Protein AF-A0A522ESC3-F1 (afdb_monomer)

Foldseek 3Di:
DVVVVVVVVVVVVVCVCCVVVVVVVCVPDPDPDDPVQVVVLVVQVPDPVHDRDRDDDDDDPVVDDPVVVVVCCVPPPVCVVVDDPDD

Solvent-accessible surface area (backbone atoms only — not comparable to full-atom values): 5559 Å² total; per-residue (Å²): 109,74,68,58,54,52,49,51,53,51,50,54,52,50,50,51,50,52,54,54,49,49,55,58,53,49,71,80,39,83,77,90,77,52,72,66,57,51,52,51,40,55,54,24,71,76,33,98,90,44,76,77,67,91,86,83,82,92,72,60,74,90,77,48,58,69,66,58,56,49,52,49,34,68,73,76,40,79,57,59,88,81,43,90,89,61,133

Structure (mmCIF, N/CA/C/O backbone):
data_AF-A0A522ESC3-F1
#
_entry.id   AF-A0A522ESC3-F1
#
loop_
_atom_site.group_PDB
_atom_site.id
_atom_site.type_symbol
_atom_site.label_atom_id
_atom_site.label_alt_id
_atom_site.label_comp_id
_atom_site.label_asym_id
_atom_site.label_entity_id
_atom_site.label_seq_id
_atom_site.pdbx_PDB_ins_code
_atom_site.Cartn_x
_atom_site.Cartn_y
_atom_site.Cartn_z
_atom_site.occupancy
_atom_site.B_iso_or_equiv
_atom_site.auth_seq_id
_atom_site.auth_comp_id
_atom_site.auth_asym_id
_atom_site.auth_atom_id
_atom_site.pdbx_PDB_model_num
ATOM 1 N N . MET A 1 1 ? -18.218 6.976 35.171 1.00 63.66 1 MET A N 1
ATOM 2 C CA . MET A 1 1 ? -17.374 5.834 34.733 1.00 63.66 1 MET A CA 1
ATOM 3 C C . MET A 1 1 ? -18.026 4.952 33.659 1.00 63.66 1 MET A C 1
ATOM 5 O O . MET A 1 1 ? -17.480 4.876 32.569 1.00 63.66 1 MET A O 1
ATOM 9 N N . LYS A 1 2 ? -19.219 4.361 33.870 1.00 84.94 2 LYS A N 1
ATOM 10 C CA . LYS A 1 2 ? -19.875 3.467 32.877 1.00 84.94 2 LYS A CA 1
ATOM 11 C C . LYS A 1 2 ? -20.111 4.090 31.483 1.00 84.94 2 LYS A C 1
ATOM 13 O O . LYS A 1 2 ? -20.033 3.390 30.480 1.00 84.94 2 LYS A O 1
ATOM 18 N N . ARG A 1 3 ? -20.385 5.401 31.399 1.00 87.75 3 ARG A N 1
ATOM 19 C CA . ARG A 1 3 ? -20.592 6.119 30.120 1.00 87.75 3 ARG A CA 1
ATOM 20 C C . ARG A 1 3 ? -19.299 6.265 29.308 1.00 87.75 3 ARG A C 1
ATOM 22 O O . ARG A 1 3 ? -19.330 6.039 28.107 1.00 87.75 3 ARG A O 1
ATOM 29 N N . ILE A 1 4 ? -18.182 6.569 29.974 1.00 93.94 4 ILE A N 1
ATOM 30 C CA . ILE A 1 4 ? -16.849 6.672 29.352 1.00 93.94 4 ILE A CA 1
ATOM 31 C C . ILE A 1 4 ? -16.424 5.303 28.815 1.00 93.94 4 ILE A C 1
ATOM 33 O O . ILE A 1 4 ? -16.028 5.199 27.662 1.00 93.94 4 ILE A O 1
ATOM 37 N N . TRP A 1 5 ? -16.623 4.243 29.603 1.00 94.81 5 TRP A N 1
ATOM 38 C CA . TRP A 1 5 ? -16.337 2.871 29.177 1.00 94.81 5 TRP A CA 1
ATOM 39 C C . TRP A 1 5 ? -17.120 2.455 27.923 1.00 94.81 5 TRP A C 1
ATOM 41 O O . TRP A 1 5 ? -16.558 1.888 26.994 1.00 94.81 5 TRP A O 1
ATOM 51 N N . ARG A 1 6 ? -18.415 2.796 27.840 1.00 94.00 6 ARG A N 1
ATOM 52 C CA . ARG A 1 6 ? -19.217 2.537 26.629 1.00 94.00 6 ARG A CA 1
ATOM 53 C C . ARG A 1 6 ? -18.719 3.313 25.412 1.00 94.00 6 ARG A C 1
ATOM 55 O O . ARG A 1 6 ? -18.782 2.784 24.309 1.00 94.00 6 ARG A O 1
ATOM 62 N N . ILE A 1 7 ? -18.279 4.559 25.593 1.00 96.44 7 ILE A N 1
ATOM 63 C CA . ILE A 1 7 ? -17.721 5.367 24.499 1.00 96.44 7 ILE A CA 1
ATOM 64 C C . ILE A 1 7 ? -16.412 4.743 24.019 1.00 96.44 7 ILE A C 1
ATOM 66 O O . ILE A 1 7 ? -16.268 4.513 22.825 1.00 96.44 7 ILE A O 1
ATOM 70 N N . PHE A 1 8 ? -15.517 4.392 24.942 1.00 97.12 8 PHE A N 1
ATOM 71 C CA . PHE A 1 8 ? -14.264 3.711 24.629 1.00 97.12 8 PHE A CA 1
ATOM 72 C C . PHE A 1 8 ? -14.501 2.416 23.842 1.00 97.12 8 PHE A C 1
ATOM 74 O O . PHE A 1 8 ? -13.963 2.262 22.752 1.00 97.12 8 PHE A O 1
ATOM 81 N N . LEU A 1 9 ? -15.393 1.537 24.316 1.00 97.00 9 LEU A N 1
ATOM 82 C CA . LEU A 1 9 ? -15.725 0.299 23.603 1.00 97.00 9 LEU A CA 1
ATOM 83 C C . LEU A 1 9 ? -16.307 0.551 22.208 1.00 97.00 9 LEU A C 1
ATOM 85 O O . LEU A 1 9 ? -15.964 -0.164 21.271 1.00 97.00 9 LEU A O 1
ATOM 89 N N . LYS A 1 10 ? -17.161 1.569 22.044 1.00 96.69 10 LYS A N 1
ATOM 90 C CA . LYS A 1 10 ? -17.671 1.952 20.720 1.00 96.69 10 LYS A CA 1
ATOM 91 C C . LYS A 1 10 ? -16.549 2.426 19.799 1.00 96.69 10 LYS A C 1
ATOM 93 O O . LYS A 1 10 ? -16.563 2.060 18.632 1.00 96.69 10 LYS A O 1
ATOM 98 N N . ILE A 1 11 ? -15.600 3.213 20.307 1.00 97.69 11 ILE A N 1
ATOM 99 C CA . ILE A 1 11 ? -14.439 3.675 19.534 1.00 97.69 11 ILE A CA 1
ATOM 100 C C . ILE A 1 11 ? -13.579 2.482 19.117 1.00 97.69 11 ILE A C 1
ATOM 102 O O . ILE A 1 11 ? -13.274 2.359 17.937 1.00 97.69 11 ILE A O 1
ATOM 106 N N . CYS A 1 12 ? -13.249 1.574 20.040 1.00 97.88 12 CYS A N 1
ATOM 107 C CA . CYS A 1 12 ? -12.493 0.361 19.721 1.00 97.88 12 CYS A CA 1
ATOM 108 C C . CYS A 1 12 ? -13.209 -0.501 18.675 1.00 97.88 12 CYS A C 1
ATOM 110 O O . CYS A 1 12 ? -12.576 -0.971 17.734 1.00 97.88 12 CYS A O 1
ATOM 112 N N . LEU A 1 13 ? -14.529 -0.669 18.804 1.00 97.94 13 LEU A N 1
ATOM 113 C CA . LEU A 1 13 ? -15.330 -1.425 17.846 1.00 97.94 13 LEU A CA 1
ATOM 114 C C . LEU A 1 13 ? -15.314 -0.772 16.458 1.00 97.94 13 LEU A C 1
ATOM 116 O O . LEU A 1 13 ? -15.036 -1.445 15.470 1.00 97.94 13 LEU A O 1
ATOM 120 N N . TR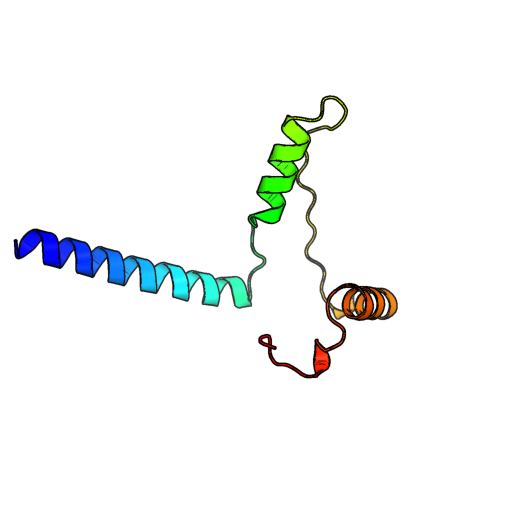P A 1 14 ? -15.571 0.535 16.377 1.00 98.19 14 TRP A N 1
ATOM 121 C CA . TRP A 1 14 ? -15.523 1.269 15.111 1.00 98.19 14 TRP A CA 1
ATOM 122 C C . TRP A 1 14 ? -14.130 1.258 14.489 1.00 98.19 14 TRP A C 1
ATOM 124 O O . TRP A 1 14 ? -14.018 1.056 13.286 1.00 98.19 14 TRP A O 1
ATOM 134 N N . PHE A 1 15 ? -13.075 1.413 15.290 1.00 97.94 15 PHE A N 1
ATOM 135 C CA . PHE A 1 15 ? -11.695 1.310 14.824 1.00 97.94 15 PHE A CA 1
ATOM 136 C C . PHE A 1 15 ? -11.411 -0.066 14.214 1.00 97.94 15 PHE A C 1
ATOM 138 O O . PHE A 1 15 ? -10.884 -0.144 13.108 1.00 97.94 15 PHE A O 1
ATOM 145 N N . PHE A 1 16 ? -11.816 -1.147 14.886 1.00 98.25 16 PHE A N 1
ATOM 146 C CA . PHE A 1 16 ? -11.627 -2.505 14.380 1.00 98.25 16 PHE A CA 1
ATOM 147 C C . PHE A 1 16 ? -12.389 -2.750 13.071 1.00 98.25 16 PHE A C 1
ATOM 149 O O . PHE A 1 16 ? -11.826 -3.302 12.124 1.00 98.25 16 PHE A O 1
ATOM 156 N N . ILE A 1 17 ? -13.646 -2.295 12.994 1.00 98.25 17 ILE A N 1
ATOM 157 C CA . ILE A 1 17 ? -14.483 -2.408 11.791 1.00 98.25 17 ILE A CA 1
ATOM 158 C C . ILE A 1 17 ? -13.885 -1.606 10.635 1.00 98.25 17 ILE A C 1
ATOM 160 O O . ILE A 1 17 ? -13.772 -2.129 9.532 1.00 98.25 17 ILE A O 1
ATOM 164 N N . LEU A 1 18 ? -13.486 -0.354 10.868 1.00 97.62 18 LEU A N 1
ATOM 165 C CA . LEU A 1 18 ? -12.914 0.506 9.830 1.00 97.62 18 LEU A CA 1
ATOM 166 C C . LEU A 1 18 ? -11.554 -0.019 9.352 1.00 97.62 18 LEU A C 1
ATOM 168 O O . LEU A 1 18 ? -11.306 -0.076 8.149 1.00 97.62 18 LEU A O 1
ATOM 172 N N . SER A 1 19 ? -10.694 -0.454 10.272 1.00 96.38 19 SER A N 1
ATOM 173 C CA . SER A 1 19 ? -9.376 -1.015 9.953 1.00 96.38 19 SER A CA 1
ATOM 174 C C . SER A 1 19 ? -9.492 -2.304 9.131 1.00 96.38 19 SER A C 1
ATOM 176 O O . SER A 1 19 ? -8.981 -2.399 8.014 1.00 96.38 19 SER A O 1
ATOM 178 N N . THR A 1 20 ? -10.259 -3.276 9.624 1.00 97.75 20 THR A N 1
ATOM 179 C CA . THR A 1 20 ? -10.455 -4.552 8.923 1.00 97.75 20 THR A CA 1
ATOM 180 C C . THR A 1 20 ? -11.226 -4.354 7.617 1.00 97.75 20 THR A C 1
ATOM 182 O O . THR A 1 20 ? -10.852 -4.900 6.582 1.00 97.75 20 THR A O 1
ATOM 185 N N . GLY A 1 21 ? -12.275 -3.528 7.634 1.00 97.75 21 GLY A N 1
ATOM 186 C CA . GLY A 1 21 ? -13.091 -3.226 6.461 1.00 97.75 21 GLY A CA 1
ATOM 187 C C . GLY A 1 21 ? -12.290 -2.554 5.349 1.00 97.75 21 GLY A C 1
ATOM 188 O O . GLY A 1 21 ? -12.380 -2.975 4.200 1.00 97.75 21 GLY A O 1
ATOM 189 N N . SER A 1 22 ? -11.452 -1.567 5.680 1.00 95.81 22 SER A N 1
ATOM 190 C CA . SER A 1 22 ? -10.560 -0.934 4.699 1.00 95.81 22 SER A CA 1
ATOM 191 C C . SER A 1 22 ? -9.536 -1.916 4.128 1.00 95.81 22 SER A C 1
ATOM 193 O O . SER A 1 22 ? -9.346 -1.939 2.915 1.00 95.81 22 SER A O 1
ATOM 195 N N . THR A 1 23 ? -8.951 -2.787 4.958 1.00 94.88 23 THR A N 1
ATOM 196 C CA . THR A 1 23 ? -8.025 -3.843 4.506 1.00 94.88 23 THR A CA 1
ATOM 197 C C . THR A 1 23 ? -8.691 -4.775 3.493 1.00 94.88 23 THR A C 1
ATOM 199 O O . THR A 1 23 ? -8.113 -5.094 2.457 1.00 94.88 23 THR A O 1
ATOM 202 N N . ILE A 1 24 ? -9.935 -5.178 3.761 1.00 96.50 24 ILE A N 1
ATOM 203 C CA . ILE A 1 24 ? -10.721 -6.020 2.856 1.00 96.50 24 ILE A CA 1
ATOM 204 C C . ILE A 1 24 ? -11.018 -5.276 1.549 1.00 96.50 24 ILE A C 1
ATOM 206 O O . ILE A 1 24 ? -10.777 -5.818 0.479 1.00 96.50 24 ILE A O 1
ATOM 210 N N . ILE A 1 25 ? -11.483 -4.026 1.609 1.00 96.94 25 ILE A N 1
ATOM 211 C CA . ILE A 1 25 ? -11.791 -3.220 0.415 1.00 96.94 25 ILE A CA 1
ATOM 212 C C . ILE A 1 25 ? -10.550 -3.053 -0.478 1.00 96.94 25 ILE A C 1
ATOM 214 O O . ILE A 1 25 ? -10.609 -3.282 -1.688 1.00 96.94 25 ILE A O 1
ATOM 218 N N . PHE A 1 26 ? -9.413 -2.696 0.118 1.00 94.69 26 PHE A N 1
ATOM 219 C CA . PHE A 1 26 ? -8.161 -2.466 -0.604 1.00 94.69 26 PHE A CA 1
ATOM 220 C C . PHE A 1 26 ? -7.441 -3.746 -1.040 1.00 94.69 26 PHE A C 1
ATOM 222 O O . PHE A 1 26 ? -6.443 -3.666 -1.749 1.00 94.69 26 PHE A O 1
ATOM 229 N N . ARG A 1 27 ? -7.965 -4.932 -0.706 1.00 92.94 27 ARG A N 1
ATOM 230 C CA . ARG A 1 27 ? -7.512 -6.189 -1.317 1.00 92.94 27 ARG A CA 1
ATOM 231 C C . ARG A 1 27 ? -7.791 -6.230 -2.820 1.00 92.94 27 ARG A C 1
ATOM 233 O O . ARG A 1 27 ? -7.048 -6.870 -3.557 1.00 92.94 27 ARG A O 1
ATOM 240 N N . TRP A 1 28 ? -8.871 -5.586 -3.261 1.00 93.25 28 TRP A N 1
ATOM 241 C CA . TRP A 1 28 ? -9.296 -5.592 -4.665 1.00 93.25 28 TRP A CA 1
ATOM 242 C C . TRP A 1 28 ? -9.201 -4.222 -5.325 1.00 93.25 28 TRP A C 1
ATOM 244 O O . TRP A 1 28 ? -9.089 -4.145 -6.546 1.00 93.25 28 TRP A O 1
ATOM 254 N N . LEU A 1 29 ? -9.261 -3.143 -4.540 1.00 93.00 29 LEU A N 1
ATOM 255 C CA . LEU A 1 29 ? -9.163 -1.786 -5.058 1.00 93.00 29 LEU A CA 1
ATOM 256 C C . LEU A 1 29 ? -7.757 -1.207 -4.873 1.00 93.00 29 LEU A C 1
ATOM 258 O O . LEU A 1 29 ? -7.168 -1.363 -3.803 1.00 93.00 29 LEU A O 1
ATOM 262 N N . PRO A 1 30 ? -7.245 -0.463 -5.869 1.00 92.38 30 PRO A N 1
ATOM 263 C CA . PRO A 1 30 ? -5.975 0.235 -5.744 1.00 92.38 30 PRO A CA 1
ATOM 264 C C . PRO A 1 30 ? -5.988 1.216 -4.567 1.00 92.38 30 PRO A C 1
ATOM 266 O O . PRO A 1 30 ? -6.865 2.081 -4.487 1.00 92.38 30 PRO A O 1
ATOM 269 N N . VAL A 1 31 ? -4.977 1.159 -3.692 1.00 93.25 31 VAL A N 1
ATOM 270 C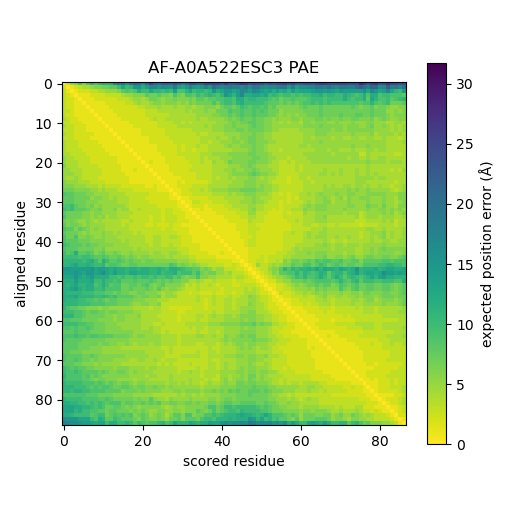 CA . VAL A 1 31 ? -4.865 2.147 -2.609 1.00 93.25 31 VAL A CA 1
ATOM 271 C C . VAL A 1 31 ? -4.597 3.543 -3.191 1.00 93.25 31 VAL A C 1
ATOM 273 O O . VAL A 1 31 ? -3.738 3.694 -4.076 1.00 93.25 31 VAL A O 1
ATOM 276 N N . PRO A 1 32 ? -5.328 4.583 -2.750 1.00 90.94 32 PRO A N 1
ATOM 277 C CA . PRO A 1 32 ? -5.188 5.921 -3.315 1.00 90.94 32 PRO A CA 1
ATOM 278 C C . PRO A 1 32 ? -3.851 6.558 -2.926 1.00 90.94 32 PRO A C 1
ATOM 280 O O . PRO A 1 32 ? -3.171 7.106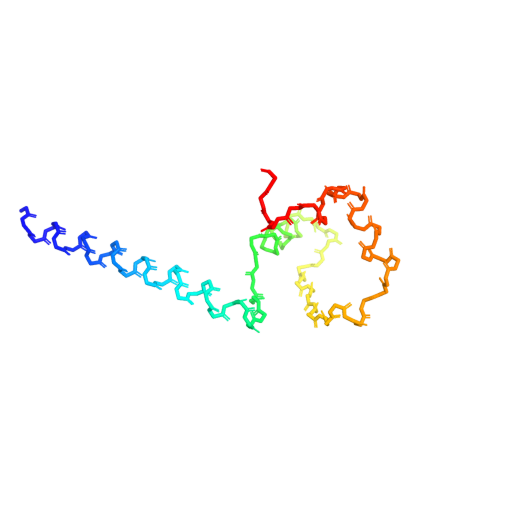 -3.790 1.00 90.94 32 PRO A O 1
ATOM 283 N N . VAL A 1 33 ? -3.457 6.431 -1.655 1.00 93.06 33 VAL A N 1
ATOM 284 C CA . VAL A 1 33 ? -2.268 7.059 -1.068 1.00 93.06 33 VAL A CA 1
ATOM 285 C C . VAL A 1 33 ? -1.629 6.103 -0.062 1.00 93.06 33 VAL A C 1
ATOM 287 O O . VAL A 1 33 ? -2.338 5.437 0.691 1.00 93.06 33 VAL A O 1
ATOM 290 N N . THR A 1 34 ? -0.297 6.056 -0.028 1.00 93.56 34 THR A N 1
ATOM 291 C CA . THR A 1 34 ? 0.483 5.325 0.982 1.00 93.56 34 THR A CA 1
ATOM 292 C C . THR A 1 34 ? 1.365 6.284 1.790 1.00 93.56 34 THR A C 1
ATOM 294 O O . THR A 1 34 ? 1.662 7.388 1.323 1.00 93.56 34 THR A O 1
ATOM 297 N N . PRO A 1 35 ? 1.842 5.887 2.983 1.00 94.69 35 PRO A N 1
ATOM 298 C CA . PRO A 1 35 ? 2.791 6.696 3.747 1.00 94.69 35 PRO A CA 1
ATOM 299 C C . PRO A 1 35 ? 4.048 7.056 2.946 1.00 94.69 35 PRO A C 1
ATOM 301 O O . PRO A 1 35 ? 4.506 8.192 3.010 1.00 94.69 35 PRO A O 1
ATOM 304 N N . LEU A 1 36 ? 4.564 6.126 2.132 1.00 93.62 36 LEU A N 1
ATOM 305 C CA . LEU A 1 36 ? 5.728 6.368 1.274 1.00 93.62 36 LEU A CA 1
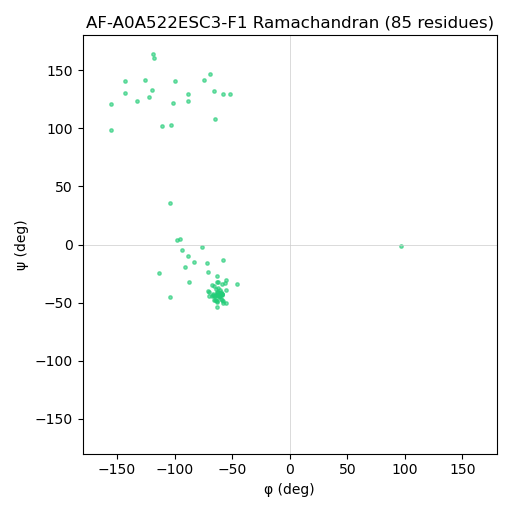ATOM 306 C C . LEU A 1 36 ? 5.481 7.493 0.265 1.00 93.62 36 LEU A C 1
ATOM 308 O O . LEU A 1 36 ? 6.343 8.348 0.087 1.00 93.62 36 LEU A O 1
ATOM 312 N N . MET A 1 37 ? 4.297 7.530 -0.349 1.00 94.62 37 MET A N 1
ATOM 313 C CA . MET A 1 37 ? 3.919 8.603 -1.274 1.00 94.62 37 MET A CA 1
ATOM 314 C C . MET A 1 37 ? 3.925 9.967 -0.583 1.00 94.62 37 MET A C 1
ATOM 316 O O . MET A 1 37 ? 4.470 10.926 -1.122 1.00 94.62 37 MET A O 1
ATOM 320 N N . LEU A 1 38 ? 3.378 10.043 0.633 1.00 95.00 38 LEU A N 1
ATOM 321 C CA . LEU A 1 38 ? 3.374 11.277 1.417 1.00 95.00 38 LEU A CA 1
ATOM 322 C C . LEU A 1 38 ? 4.789 11.696 1.815 1.00 95.00 38 LEU A C 1
ATOM 324 O O . LEU A 1 38 ? 5.139 12.859 1.647 1.00 95.00 38 LEU A O 1
ATOM 328 N N . MET A 1 39 ? 5.621 10.758 2.278 1.00 94.88 39 MET A N 1
ATOM 329 C CA . MET A 1 39 ? 7.020 11.039 2.617 1.00 94.88 39 MET A CA 1
ATOM 330 C C . MET A 1 39 ? 7.798 11.562 1.407 1.00 94.88 39 MET A C 1
ATOM 332 O O . MET A 1 39 ? 8.557 12.518 1.532 1.00 94.88 39 MET A O 1
ATOM 336 N N . GLN A 1 40 ? 7.577 10.993 0.220 1.00 93.38 40 GLN A N 1
ATOM 337 C CA . GLN A 1 40 ? 8.192 11.492 -1.009 1.00 93.38 40 GLN A CA 1
ATOM 338 C C . GLN A 1 40 ? 7.720 12.905 -1.359 1.00 93.38 40 GLN A C 1
ATOM 340 O O . GLN A 1 40 ? 8.556 13.738 -1.699 1.00 93.38 40 GLN A O 1
ATOM 345 N N . CYS A 1 41 ? 6.422 13.204 -1.244 1.00 94.44 41 CYS A N 1
ATOM 346 C CA . CYS A 1 41 ? 5.912 14.558 -1.465 1.00 94.44 41 CYS A CA 1
ATOM 347 C C . CYS A 1 41 ? 6.509 15.559 -0.470 1.00 94.44 41 CYS A C 1
ATOM 349 O O . CYS A 1 41 ? 6.950 16.625 -0.882 1.00 94.44 41 CYS A O 1
ATOM 351 N N . VAL A 1 42 ? 6.590 15.202 0.814 1.00 94.62 42 VAL A N 1
ATOM 352 C CA . VAL A 1 42 ? 7.219 16.044 1.842 1.00 94.62 42 VAL A CA 1
ATOM 353 C C . VAL A 1 42 ? 8.692 16.295 1.509 1.00 94.62 42 VAL A C 1
ATOM 355 O O . VAL A 1 42 ? 9.129 17.438 1.543 1.00 94.62 42 VAL A O 1
ATOM 358 N N . ASN A 1 43 ? 9.444 15.269 1.102 1.00 93.44 43 ASN A N 1
ATOM 359 C CA . ASN A 1 43 ? 10.842 15.438 0.695 1.00 93.44 43 ASN A CA 1
ATOM 360 C C . ASN A 1 43 ? 10.995 16.358 -0.525 1.00 93.44 43 ASN A C 1
ATOM 362 O O . ASN A 1 43 ? 11.936 17.141 -0.577 1.00 93.44 43 ASN A O 1
ATOM 366 N N . GLN A 1 44 ? 10.074 16.290 -1.490 1.00 93.94 44 GLN A N 1
ATOM 367 C CA . GLN A 1 44 ? 10.069 17.202 -2.638 1.00 93.94 44 GLN A CA 1
ATOM 368 C C . GLN A 1 44 ? 9.784 18.650 -2.220 1.00 93.94 44 GLN A C 1
ATOM 370 O O . GLN A 1 44 ? 10.375 19.555 -2.787 1.00 93.94 44 GLN A O 1
ATOM 375 N N . MET A 1 45 ? 8.931 18.884 -1.213 1.00 92.44 45 MET A N 1
ATOM 376 C CA . MET A 1 45 ? 8.637 20.241 -0.722 1.00 92.44 45 MET A CA 1
ATOM 377 C C . MET A 1 45 ? 9.856 20.959 -0.136 1.00 92.44 45 MET A C 1
ATOM 379 O O . MET A 1 45 ? 9.879 22.185 -0.127 1.00 92.44 45 MET A O 1
ATOM 383 N N . PHE A 1 46 ? 10.832 20.212 0.381 1.00 93.38 46 PHE A N 1
ATOM 384 C CA . PHE A 1 46 ? 12.056 20.756 0.972 1.00 93.38 46 PHE A CA 1
ATOM 385 C C . PHE A 1 46 ? 13.254 20.747 0.008 1.00 93.38 46 PHE A C 1
ATOM 387 O O . PHE A 1 46 ? 14.360 21.097 0.413 1.00 93.38 46 PHE A O 1
ATOM 394 N N . ASP A 1 47 ? 13.055 20.338 -1.248 1.00 92.19 47 ASP A N 1
ATOM 395 C CA . ASP A 1 47 ? 14.082 20.339 -2.289 1.00 92.19 47 ASP A CA 1
ATOM 396 C C . ASP A 1 47 ? 13.736 21.400 -3.341 1.00 92.19 47 ASP A C 1
ATOM 398 O O . ASP A 1 47 ? 12.903 21.170 -4.216 1.00 92.19 47 ASP A O 1
ATOM 402 N N . ASP A 1 48 ? 14.414 22.551 -3.288 1.00 87.75 48 ASP A N 1
ATOM 403 C CA . ASP A 1 48 ? 14.198 23.692 -4.197 1.00 87.75 48 ASP A CA 1
ATOM 404 C C . ASP A 1 48 ? 14.377 23.345 -5.690 1.00 87.75 48 ASP A C 1
ATOM 406 O O . ASP A 1 48 ? 14.018 24.131 -6.567 1.00 87.75 48 ASP A O 1
ATOM 410 N N . LYS A 1 49 ? 14.959 22.180 -6.009 1.00 90.94 49 LYS A N 1
ATOM 411 C CA . LYS A 1 49 ? 15.166 21.707 -7.385 1.00 90.94 49 LYS A CA 1
ATOM 412 C C . LYS A 1 49 ? 14.044 20.804 -7.892 1.00 90.94 49 LYS A C 1
ATOM 414 O O . LYS A 1 49 ? 14.105 20.370 -9.045 1.00 90.94 49 LYS A O 1
ATOM 419 N N . ARG A 1 50 ? 13.063 20.455 -7.055 1.00 87.56 50 ARG A N 1
ATOM 420 C CA . ARG A 1 50 ? 12.001 19.506 -7.398 1.00 87.56 50 ARG A CA 1
ATOM 421 C C . ARG A 1 50 ? 10.631 20.153 -7.304 1.00 87.56 50 ARG A C 1
ATOM 423 O O . ARG A 1 50 ? 10.262 20.743 -6.300 1.00 87.56 50 ARG A O 1
ATOM 430 N N . ASP A 1 51 ? 9.830 19.930 -8.338 1.00 90.12 51 ASP A N 1
ATOM 431 C CA . ASP A 1 51 ? 8.407 20.236 -8.277 1.00 90.12 51 ASP A CA 1
ATOM 432 C C . ASP A 1 51 ? 7.674 19.199 -7.422 1.00 90.12 51 ASP A C 1
ATOM 434 O O . ASP A 1 51 ? 7.922 17.994 -7.543 1.00 90.12 51 ASP A O 1
ATOM 438 N N . LEU A 1 52 ? 6.692 19.657 -6.643 1.00 91.44 52 LEU A N 1
ATOM 439 C CA . LEU A 1 52 ? 5.769 18.776 -5.935 1.00 91.44 52 LEU A CA 1
ATOM 440 C C . LEU A 1 52 ? 4.917 17.987 -6.940 1.00 91.44 52 LEU A C 1
ATOM 442 O O . LEU A 1 52 ? 4.016 18.535 -7.579 1.00 91.44 52 LEU A O 1
ATOM 446 N N . ARG A 1 53 ? 5.183 16.686 -7.072 1.00 91.69 53 ARG A N 1
ATOM 447 C CA . ARG A 1 53 ? 4.450 15.785 -7.967 1.00 91.69 53 ARG A CA 1
ATOM 448 C C . ARG A 1 53 ? 4.290 14.404 -7.342 1.00 91.69 53 ARG A C 1
ATOM 450 O O . ARG A 1 53 ? 5.258 13.761 -6.937 1.00 91.69 53 ARG A O 1
ATOM 457 N N . LEU A 1 54 ? 3.056 13.907 -7.353 1.00 91.31 54 LEU A N 1
ATOM 458 C CA . LEU A 1 54 ? 2.741 12.521 -7.020 1.00 91.31 54 LEU A CA 1
ATOM 459 C C . LEU A 1 54 ? 2.474 11.744 -8.313 1.00 91.31 54 LEU A C 1
ATOM 461 O O . LEU A 1 54 ? 1.401 11.873 -8.899 1.00 91.31 54 LEU A O 1
ATOM 465 N N . LYS A 1 55 ? 3.448 10.946 -8.766 1.00 89.12 55 LYS A N 1
ATOM 466 C CA . LYS A 1 55 ? 3.283 10.052 -9.920 1.00 89.12 55 LYS A CA 1
ATOM 467 C C . LYS A 1 55 ? 3.059 8.624 -9.434 1.00 89.12 55 LYS A C 1
ATOM 469 O O . LYS A 1 55 ? 3.898 8.085 -8.717 1.00 89.12 55 LYS A O 1
ATOM 474 N N . LYS A 1 56 ? 1.935 8.024 -9.824 1.00 90.62 56 LYS A N 1
ATOM 475 C CA . LYS A 1 56 ? 1.570 6.658 -9.447 1.00 90.62 56 LYS A CA 1
ATOM 476 C C . LYS A 1 56 ? 0.623 6.059 -10.479 1.00 90.62 56 LYS A C 1
ATOM 478 O O . LYS A 1 56 ? -0.498 6.542 -10.610 1.00 90.62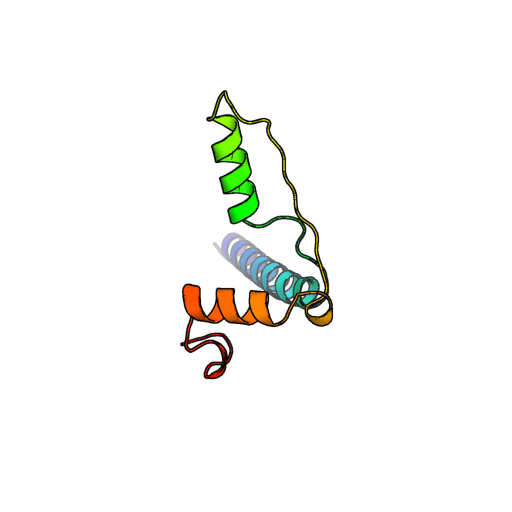 56 LYS A O 1
ATOM 483 N N . ASP A 1 57 ? 1.043 4.951 -11.077 1.00 92.12 57 ASP A N 1
ATOM 484 C CA . ASP A 1 57 ? 0.252 4.173 -12.026 1.00 92.12 57 ASP A CA 1
ATOM 485 C C . ASP A 1 57 ? 0.126 2.736 -11.510 1.00 92.12 57 ASP A C 1
ATOM 487 O O . ASP A 1 57 ? 1.124 2.105 -11.159 1.00 92.12 57 ASP A O 1
ATOM 491 N N . TRP A 1 58 ? -1.107 2.236 -11.418 1.00 92.62 58 TRP A N 1
ATOM 492 C CA . TRP A 1 58 ? -1.358 0.831 -11.103 1.00 92.62 58 TRP A CA 1
ATOM 493 C C . TRP A 1 58 ? -1.373 0.033 -12.397 1.00 92.62 58 TRP A C 1
ATOM 495 O O . TRP A 1 58 ? -2.155 0.332 -13.295 1.00 92.62 58 TRP A O 1
ATOM 505 N N . VAL A 1 59 ? -0.514 -0.975 -12.465 1.00 93.69 59 VAL A N 1
ATOM 506 C CA . VAL A 1 59 ? -0.320 -1.834 -13.634 1.00 93.69 59 VAL A CA 1
ATOM 507 C C . VAL A 1 59 ? -0.498 -3.279 -13.183 1.00 93.69 59 VAL A C 1
ATOM 509 O O . VAL A 1 59 ? -0.113 -3.629 -12.063 1.00 93.69 59 VAL A O 1
ATOM 512 N N . LEU A 1 60 ? -1.126 -4.108 -14.016 1.00 93.62 60 LEU A N 1
ATOM 513 C CA . LEU A 1 60 ? -1.334 -5.513 -13.679 1.00 93.62 60 LEU A CA 1
ATOM 514 C C . LEU A 1 60 ? 0.007 -6.260 -13.690 1.00 93.62 60 LEU A C 1
ATOM 516 O O . LEU A 1 60 ? 0.884 -5.973 -14.499 1.00 93.62 60 LEU A O 1
ATOM 520 N N . LEU A 1 61 ? 0.174 -7.261 -12.820 1.00 93.00 61 LEU A N 1
ATOM 521 C CA . LEU A 1 61 ? 1.445 -7.992 -12.700 1.00 93.00 61 LEU A CA 1
ATOM 522 C C . LEU A 1 61 ? 1.877 -8.654 -14.023 1.00 93.00 61 LEU A C 1
ATOM 524 O O . LEU A 1 61 ? 3.062 -8.710 -14.328 1.00 93.00 61 LEU A O 1
ATOM 528 N N . ASN A 1 62 ? 0.921 -9.116 -14.833 1.00 95.44 62 ASN A N 1
ATOM 529 C CA . ASN A 1 62 ? 1.179 -9.716 -16.146 1.00 95.44 62 ASN A CA 1
ATOM 530 C C . ASN A 1 62 ? 1.620 -8.704 -17.221 1.00 95.44 62 ASN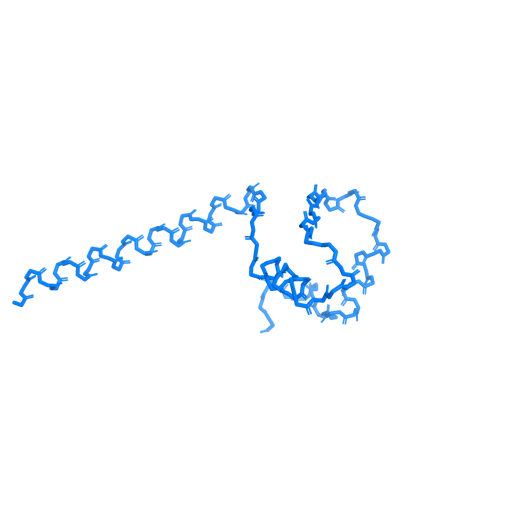 A C 1
ATOM 532 O O . ASN A 1 62 ? 2.134 -9.120 -18.255 1.00 95.44 62 ASN A O 1
ATOM 536 N N . GLU A 1 63 ? 1.432 -7.404 -16.995 1.00 96.88 63 GLU A N 1
ATOM 537 C CA . GLU A 1 63 ? 1.928 -6.329 -17.866 1.00 96.88 63 GLU A CA 1
ATOM 538 C C . GLU A 1 63 ? 3.355 -5.895 -17.482 1.00 96.88 63 GLU A C 1
ATOM 540 O O . GLU A 1 63 ? 4.015 -5.168 -18.226 1.00 96.88 63 GLU A O 1
ATOM 545 N N . ILE A 1 64 ? 3.863 -6.360 -16.335 1.00 96.56 64 ILE A N 1
ATOM 546 C CA . ILE A 1 64 ? 5.219 -6.085 -15.861 1.00 96.56 64 ILE A CA 1
ATOM 547 C C . ILE A 1 64 ? 6.174 -7.146 -16.411 1.00 96.56 64 ILE A C 1
ATOM 549 O O . ILE A 1 64 ? 5.950 -8.344 -16.243 1.00 96.56 64 ILE A O 1
ATOM 553 N N . SER A 1 65 ? 7.286 -6.708 -17.011 1.00 97.19 65 SER A N 1
ATOM 554 C CA . SER A 1 65 ? 8.340 -7.607 -17.502 1.00 97.19 65 SER A CA 1
ATOM 555 C C . SER A 1 65 ? 8.796 -8.596 -16.415 1.00 97.19 65 SER A C 1
ATOM 557 O O . SER A 1 65 ? 9.177 -8.149 -15.327 1.00 97.19 65 SER A O 1
ATOM 559 N N . PRO A 1 66 ? 8.854 -9.912 -16.698 1.00 96.06 66 PRO A N 1
ATOM 560 C CA . PRO A 1 66 ? 9.337 -10.909 -15.741 1.00 96.06 66 PRO A CA 1
ATOM 561 C C . PRO A 1 66 ? 10.750 -10.621 -15.214 1.00 96.06 66 PRO A C 1
ATOM 563 O O . PRO A 1 66 ? 11.051 -10.900 -14.058 1.00 96.06 66 PRO A O 1
ATOM 566 N N . ASN A 1 67 ? 11.604 -9.989 -16.027 1.00 97.38 67 ASN A N 1
ATOM 567 C CA . ASN A 1 67 ? 12.958 -9.608 -15.614 1.00 97.38 67 ASN A CA 1
ATOM 568 C C . ASN A 1 67 ? 12.949 -8.520 -14.532 1.00 97.38 67 ASN A C 1
ATOM 570 O O . ASN A 1 67 ? 13.803 -8.530 -13.651 1.00 97.38 67 ASN A O 1
ATOM 574 N N . LEU A 1 68 ? 11.989 -7.588 -14.589 1.00 96.06 68 LEU A N 1
ATOM 575 C CA . LEU A 1 68 ? 11.843 -6.558 -13.560 1.00 96.06 68 LEU A CA 1
ATOM 576 C C . LEU A 1 68 ? 11.324 -7.168 -12.255 1.00 96.06 68 LEU A C 1
ATOM 578 O O . LEU A 1 68 ? 11.820 -6.816 -11.191 1.00 96.06 68 LEU A O 1
ATOM 582 N N . GLN A 1 69 ? 10.375 -8.107 -12.341 1.00 95.25 69 GLN A N 1
ATOM 583 C CA . GLN A 1 69 ? 9.884 -8.840 -11.170 1.00 95.25 69 GLN A CA 1
ATOM 584 C C . GLN A 1 69 ? 11.037 -9.577 -10.470 1.00 95.25 69 GLN A C 1
ATOM 586 O O . GLN A 1 69 ? 11.230 -9.405 -9.269 1.00 95.25 69 GLN A O 1
ATOM 591 N N . LEU A 1 70 ? 11.857 -10.315 -11.231 1.00 94.88 70 LEU A N 1
ATOM 592 C CA . LEU A 1 70 ? 13.032 -11.016 -10.705 1.00 94.88 70 LEU A CA 1
ATOM 593 C C . LEU A 1 70 ? 14.056 -10.057 -10.085 1.00 94.88 70 LEU A C 1
ATOM 595 O O . LEU A 1 70 ? 14.571 -10.337 -9.008 1.00 94.88 70 LEU A O 1
ATOM 599 N N . ALA A 1 71 ? 14.341 -8.927 -10.741 1.00 96.38 71 ALA A N 1
ATOM 600 C CA . ALA A 1 71 ? 15.300 -7.948 -10.235 1.00 96.38 71 ALA A CA 1
ATOM 601 C C . ALA A 1 71 ? 14.903 -7.410 -8.851 1.00 96.38 71 ALA A C 1
ATOM 603 O O . ALA A 1 71 ? 15.766 -7.320 -7.982 1.00 96.38 71 ALA A O 1
ATOM 604 N N . VAL A 1 72 ? 13.614 -7.111 -8.641 1.00 95.50 72 VAL A N 1
ATOM 605 C CA . VAL A 1 72 ? 13.092 -6.619 -7.355 1.00 95.50 72 VAL A CA 1
ATOM 606 C C . VAL A 1 72 ? 13.161 -7.697 -6.274 1.00 95.50 72 VAL A C 1
ATOM 608 O O . VAL A 1 72 ? 13.620 -7.411 -5.174 1.00 95.50 72 VAL A O 1
ATOM 611 N N . VAL A 1 73 ? 12.765 -8.937 -6.587 1.00 94.88 73 VAL A N 1
ATOM 612 C CA . VAL A 1 73 ? 12.877 -10.071 -5.650 1.00 94.88 73 VAL A CA 1
ATOM 613 C C . VAL A 1 73 ? 14.337 -10.252 -5.222 1.00 94.88 73 VAL A C 1
ATOM 615 O O . VAL A 1 73 ? 14.647 -10.231 -4.040 1.00 94.88 73 VAL A O 1
ATOM 618 N N . CYS A 1 74 ? 15.279 -10.311 -6.166 1.00 94.62 74 CYS A N 1
ATOM 619 C CA . CYS A 1 74 ? 16.698 -10.465 -5.842 1.00 94.62 74 CYS A CA 1
ATOM 620 C C . CYS A 1 74 ? 17.291 -9.307 -5.015 1.00 94.62 74 CYS A C 1
ATOM 622 O O . CYS A 1 74 ? 18.235 -9.549 -4.257 1.00 94.62 74 CYS A O 1
ATOM 624 N N . SER A 1 75 ? 16.807 -8.070 -5.198 1.00 96.69 75 SER A N 1
ATOM 625 C CA . SER A 1 75 ? 17.351 -6.884 -4.522 1.00 96.69 75 SER A CA 1
ATOM 626 C C . SER A 1 75 ? 16.731 -6.600 -3.157 1.00 96.69 75 SER A C 1
ATOM 628 O O . SER A 1 75 ? 17.425 -6.058 -2.302 1.00 96.69 75 SER A O 1
ATOM 630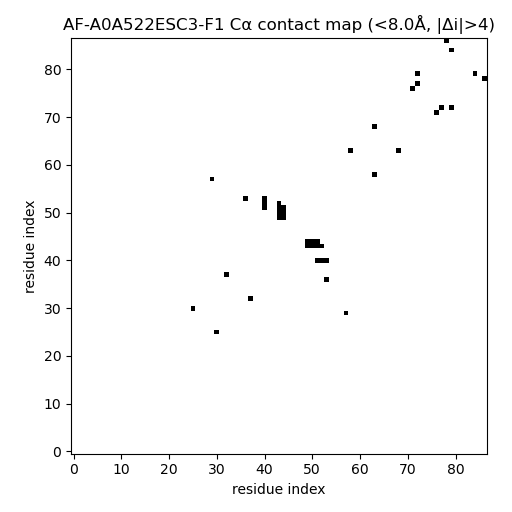 N N . GLU A 1 76 ? 15.451 -6.922 -2.967 1.00 95.44 76 GLU A N 1
ATOM 631 C CA . GLU A 1 76 ? 14.701 -6.598 -1.746 1.00 95.44 76 GLU A CA 1
ATOM 632 C C . GLU A 1 76 ? 14.512 -7.821 -0.838 1.00 95.44 76 GLU A C 1
ATOM 634 O O . GLU A 1 76 ? 14.727 -7.718 0.367 1.00 95.44 76 GLU A O 1
ATOM 639 N N . ASP A 1 77 ? 14.127 -8.972 -1.403 1.00 94.81 77 ASP A N 1
ATOM 640 C CA . ASP A 1 77 ? 13.722 -10.158 -0.642 1.00 94.81 77 ASP A CA 1
ATOM 641 C C . ASP A 1 77 ? 13.912 -11.456 -1.450 1.00 94.81 77 ASP A C 1
ATOM 643 O O . ASP A 1 77 ? 13.083 -11.844 -2.277 1.00 94.81 77 ASP A O 1
ATOM 647 N N . GLN A 1 78 ? 15.023 -12.152 -1.198 1.00 92.31 78 GLN A N 1
ATOM 648 C CA . GLN A 1 78 ? 15.388 -13.380 -1.914 1.00 92.31 78 GLN A CA 1
ATOM 649 C C . GLN A 1 78 ? 14.497 -14.575 -1.556 1.00 92.31 78 GLN A C 1
ATOM 651 O O . GLN A 1 78 ? 14.377 -15.494 -2.368 1.00 92.31 78 GLN A O 1
ATOM 656 N N . ASN A 1 79 ? 13.862 -14.551 -0.382 1.00 92.19 79 ASN A N 1
ATOM 657 C CA . ASN A 1 79 ? 13.008 -15.630 0.107 1.00 92.19 79 ASN A CA 1
ATOM 658 C C . ASN A 1 79 ? 11.528 -15.381 -0.196 1.00 92.19 79 ASN A C 1
ATOM 660 O O . ASN A 1 79 ? 10.697 -16.206 0.170 1.00 92.19 79 ASN A O 1
ATOM 664 N N . PHE A 1 80 ? 11.195 -14.314 -0.929 1.00 92.31 80 PHE A N 1
ATOM 665 C CA . PHE A 1 80 ? 9.824 -13.904 -1.247 1.00 92.31 80 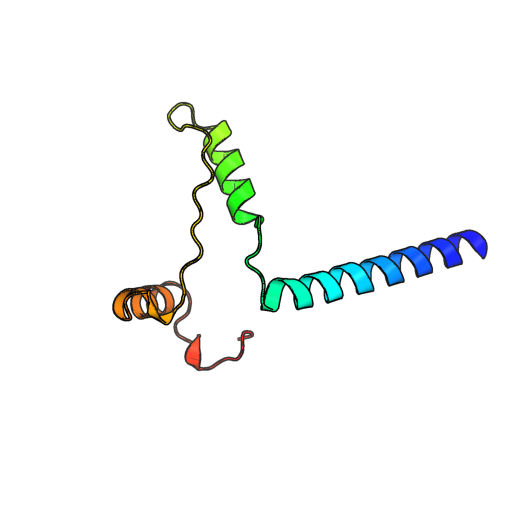PHE A CA 1
ATOM 666 C C . PHE A 1 80 ? 8.894 -15.040 -1.711 1.00 92.31 80 PHE A C 1
ATOM 668 O O . PHE A 1 80 ? 7.693 -15.028 -1.446 1.00 92.31 80 PHE A O 1
ATOM 675 N N . LEU A 1 81 ? 9.433 -16.028 -2.435 1.00 90.88 81 LEU A N 1
ATOM 676 C CA . LEU A 1 81 ? 8.670 -17.169 -2.958 1.00 90.88 81 LEU A CA 1
ATOM 677 C C . LEU A 1 81 ? 8.474 -18.309 -1.948 1.00 90.88 81 LEU A C 1
ATOM 679 O O . LEU A 1 81 ? 7.654 -19.197 -2.181 1.00 90.88 81 LEU A O 1
ATOM 683 N N . GLU A 1 82 ? 9.235 -18.312 -0.862 1.00 93.69 82 GLU A N 1
ATOM 684 C CA . GLU A 1 82 ? 9.229 -19.359 0.158 1.00 93.69 82 GLU A CA 1
ATOM 685 C C . GLU A 1 82 ? 8.237 -19.060 1.289 1.00 93.69 82 GLU A C 1
ATOM 687 O O . GLU A 1 82 ? 7.794 -19.985 1.975 1.00 93.69 82 GLU A O 1
ATOM 692 N N . HIS A 1 83 ? 7.827 -17.797 1.449 1.00 93.94 83 HIS A N 1
ATOM 693 C CA . HIS A 1 83 ? 6.910 -17.372 2.502 1.00 93.94 83 HIS A CA 1
ATOM 694 C C . HIS A 1 83 ? 5.593 -16.774 1.974 1.00 93.94 83 HIS A C 1
ATOM 696 O O . HIS A 1 83 ? 5.437 -16.403 0.813 1.00 93.94 83 HIS A O 1
ATOM 702 N N . TYR A 1 84 ? 4.596 -16.673 2.859 1.00 89.88 84 TYR A N 1
A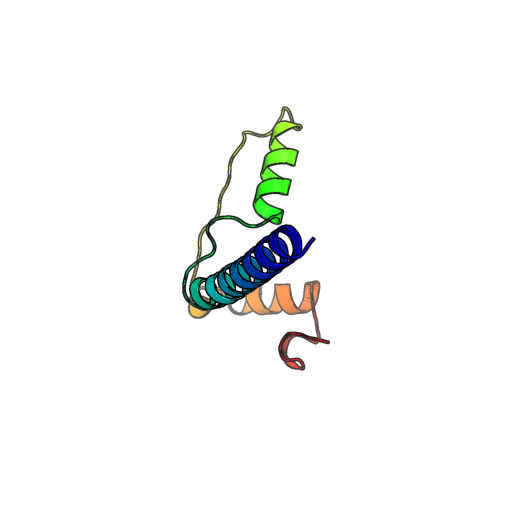TOM 703 C CA . TYR A 1 84 ? 3.246 -16.173 2.541 1.00 89.88 84 TYR A CA 1
ATOM 704 C C . TYR A 1 84 ? 3.013 -14.745 3.058 1.00 89.88 84 TYR A C 1
ATOM 706 O O . TYR A 1 84 ? 1.923 -14.401 3.518 1.00 89.88 84 TYR A O 1
ATOM 714 N N . GLY A 1 85 ? 4.056 -13.917 3.008 1.00 83.88 85 GLY A N 1
ATOM 715 C CA . GLY A 1 85 ? 4.042 -12.530 3.492 1.00 83.88 85 GLY A CA 1
ATOM 716 C C . GLY A 1 85 ? 4.589 -12.310 4.907 1.00 83.88 85 GLY A C 1
ATOM 717 O O . GLY A 1 85 ? 4.656 -11.165 5.339 1.00 83.88 85 GLY A O 1
ATOM 718 N N . PHE A 1 86 ? 5.008 -13.369 5.604 1.00 83.94 86 PHE A N 1
ATOM 719 C CA . PHE A 1 86 ? 5.789 -13.281 6.841 1.00 83.94 86 PHE A CA 1
ATOM 720 C C . PHE A 1 86 ? 6.963 -14.249 6.753 1.00 83.94 86 PHE A C 1
ATOM 722 O O . PHE A 1 86 ? 6.711 -15.431 6.524 1.00 83.94 86 PHE A O 1
ATOM 729 N N . ASP A 1 87 ? 8.178 -13.729 6.919 1.00 73.81 87 ASP A N 1
ATOM 730 C CA . ASP A 1 87 ? 9.404 -14.514 7.116 1.00 73.81 87 ASP A CA 1
ATOM 731 C C . ASP A 1 87 ? 9.398 -15.271 8.455 1.00 73.81 87 ASP A C 1
ATOM 733 O O . ASP A 1 87 ? 8.940 -14.688 9.472 1.00 73.81 87 ASP A O 1
#

pLDDT: mean 93.34, std 4.94, range [63.66, 98.25]

Radius of gyration: 19.79 Å; Cα contacts (8 Å, |Δi|>4): 21; chains: 1; bounding box: 38×43×53 Å

Secondary structure (DSSP, 8-state):
-HHHHHHHHHHHHHHHHHHHHHHHHTTTSPPS--HHHHHHHHHHHT-TTS----------GGGS-HHHHHHHHHHH-TTTTTSSS--

Mean predicted aligned error: 5.21 Å

Sequence (87 aa):
MKRIWRIFLKICLWFFILSTGSTIIFRWLPVPVTPLMLMQCVNQMFDDKRDLRLKKDWVLLNEISPNLQLAVVCSEDQNFLEHYGFD